Protein AF-A0A6A7CAL7-F1 (afdb_monomer_lite)

pLDDT: mean 84.88, std 16.55, range [44.56, 97.81]

Radius of gyration: 38.26 Å; chains: 1; bounding box: 77×51×91 Å

Foldseek 3Di:
DPPPVPVVVVVVVVVVVVPPDDDDPVVVVVVVVVVVVVVVVVVVVVVVVVVVVVVVVVVVVVVVVVVVVLVVVVVVLVVVLVVQLVQLQFDWDPDPPIDTHDDPDADPVNVVSSVVSNVVSVVVNVVVVVVSD

Structure (mmCIF, N/CA/C/O backbone):
data_AF-A0A6A7CAL7-F1
#
_entry.id   AF-A0A6A7CAL7-F1
#
loop_
_atom_site.group_PDB
_atom_site.id
_atom_site.type_symbol
_atom_site.label_atom_id
_atom_site.label_alt_id
_atom_site.label_comp_id
_atom_site.label_asym_id
_atom_site.label_entity_id
_atom_site.label_seq_id
_atom_site.pdbx_PDB_ins_code
_atom_site.Cartn_x
_atom_site.Cartn_y
_atom_site.Cartn_z
_atom_site.occupancy
_atom_site.B_iso_or_equiv
_atom_site.auth_seq_id
_atom_site.auth_comp_id
_atom_site.auth_asym_id
_atom_site.auth_atom_id
_atom_site.pdbx_PDB_model_num
ATOM 1 N N . GLU A 1 1 ? 46.330 -41.363 -31.210 1.00 55.12 1 GLU A N 1
ATOM 2 C CA . GLU A 1 1 ? 45.675 -40.045 -31.065 1.00 55.12 1 GLU A CA 1
ATOM 3 C C . GLU A 1 1 ? 46.706 -38.912 -30.862 1.00 55.12 1 GLU A C 1
ATOM 5 O O . GLU A 1 1 ? 46.854 -38.397 -29.768 1.00 55.12 1 GLU A O 1
ATOM 10 N N . LYS A 1 2 ? 47.509 -38.555 -31.883 1.00 54.88 2 LYS A N 1
ATOM 11 C CA . LYS A 1 2 ? 48.580 -37.527 -31.746 1.00 54.88 2 LYS A CA 1
ATOM 12 C C . LYS A 1 2 ? 48.931 -36.783 -33.053 1.00 54.88 2 LYS A C 1
ATOM 14 O O . LYS A 1 2 ? 50.042 -36.295 -33.218 1.00 54.88 2 LYS A O 1
ATOM 19 N N . ALA A 1 3 ? 47.997 -36.694 -34.009 1.00 56.88 3 ALA A N 1
ATOM 20 C CA . ALA A 1 3 ? 48.270 -36.131 -35.345 1.00 56.88 3 ALA A CA 1
ATOM 21 C C . ALA A 1 3 ? 47.280 -35.049 -35.826 1.00 56.88 3 ALA A C 1
ATOM 23 O O . ALA A 1 3 ? 47.391 -34.588 -36.959 1.00 56.88 3 ALA A O 1
ATOM 24 N N . ARG A 1 4 ? 46.331 -34.600 -34.989 1.00 56.75 4 ARG A N 1
ATOM 25 C CA . ARG A 1 4 ? 45.365 -33.545 -35.367 1.00 56.75 4 ARG A CA 1
ATOM 26 C C . ARG A 1 4 ? 45.814 -32.117 -35.014 1.00 56.75 4 ARG A C 1
ATOM 28 O O . ARG A 1 4 ? 45.375 -31.181 -35.666 1.00 56.75 4 ARG A O 1
ATOM 35 N N . GLY A 1 5 ? 46.763 -31.942 -34.089 1.00 57.78 5 GLY A N 1
ATOM 36 C CA . GLY A 1 5 ? 47.282 -30.616 -33.702 1.00 57.78 5 GLY A CA 1
ATOM 37 C C . GLY A 1 5 ? 48.294 -29.990 -34.675 1.00 57.78 5 GLY A C 1
ATOM 38 O O . GLY A 1 5 ? 48.577 -28.800 -34.595 1.00 57.78 5 GLY A O 1
ATOM 39 N N . ARG A 1 6 ? 48.841 -30.762 -35.624 1.00 56.84 6 ARG A N 1
ATOM 40 C CA . ARG A 1 6 ? 49.975 -30.323 -36.464 1.00 56.84 6 ARG A CA 1
ATOM 41 C C . ARG A 1 6 ? 49.571 -29.579 -37.744 1.00 56.84 6 ARG A C 1
ATOM 43 O O . ARG A 1 6 ? 50.411 -28.931 -38.357 1.00 56.84 6 ARG A O 1
ATOM 50 N N . ARG A 1 7 ? 48.294 -29.635 -38.145 1.00 58.44 7 ARG A N 1
ATOM 51 C CA . ARG A 1 7 ? 47.787 -28.955 -39.358 1.00 58.44 7 ARG A CA 1
ATOM 52 C C . ARG A 1 7 ? 47.299 -27.526 -39.122 1.00 58.44 7 ARG A C 1
ATOM 54 O O . ARG A 1 7 ? 47.262 -26.750 -40.069 1.00 58.44 7 ARG A O 1
ATOM 61 N N . ILE A 1 8 ? 46.983 -27.158 -37.882 1.00 62.09 8 ILE A N 1
ATOM 62 C CA . ILE A 1 8 ? 46.443 -25.826 -37.569 1.00 62.09 8 ILE A CA 1
ATOM 63 C C . ILE A 1 8 ? 47.570 -24.777 -37.573 1.00 62.09 8 ILE A C 1
ATOM 65 O O . ILE A 1 8 ? 47.429 -23.707 -38.158 1.00 62.09 8 ILE A O 1
ATOM 69 N N . PHE A 1 9 ? 48.749 -25.134 -37.051 1.00 58.47 9 PHE A N 1
ATOM 70 C CA . PHE A 1 9 ? 49.932 -24.264 -37.082 1.00 58.47 9 PHE A CA 1
ATOM 71 C C . PHE A 1 9 ? 50.604 -24.185 -38.461 1.00 58.47 9 PHE A C 1
ATOM 73 O O . PHE A 1 9 ? 51.148 -23.142 -38.815 1.00 58.47 9 PHE A O 1
ATOM 80 N N . GLY A 1 10 ? 50.519 -25.249 -39.270 1.00 58.81 10 GLY A N 1
ATOM 81 C CA . GLY A 1 10 ? 50.999 -25.233 -40.658 1.00 58.81 10 GLY A CA 1
ATOM 82 C C . GLY A 1 10 ? 50.181 -24.300 -41.555 1.00 58.81 10 GLY A C 1
ATOM 83 O O . GLY A 1 10 ? 50.751 -23.598 -42.386 1.00 58.81 10 GLY A O 1
ATOM 84 N N . ALA A 1 11 ? 48.862 -24.227 -41.337 1.00 61.44 11 ALA A N 1
ATOM 85 C CA . ALA A 1 11 ? 48.021 -23.241 -42.002 1.00 61.44 11 ALA A CA 1
ATOM 86 C C . ALA A 1 11 ? 48.403 -21.824 -41.554 1.00 61.44 11 ALA A C 1
ATOM 88 O O . ALA A 1 11 ? 48.676 -20.986 -42.399 1.00 61.44 11 ALA A O 1
ATOM 89 N N . MET A 1 12 ? 48.532 -21.552 -40.252 1.00 59.09 12 MET A N 1
ATOM 90 C CA . MET A 1 12 ? 48.834 -20.201 -39.754 1.00 59.09 12 MET A CA 1
ATOM 91 C C . MET A 1 12 ? 50.198 -19.653 -40.233 1.00 59.09 12 MET A C 1
ATOM 93 O O . MET A 1 12 ? 50.278 -18.487 -40.613 1.00 59.09 12 MET A O 1
ATOM 97 N N . LEU A 1 13 ? 51.237 -20.494 -40.326 1.00 57.31 13 LEU A N 1
ATOM 98 C CA . LEU A 1 13 ? 52.557 -20.111 -40.859 1.00 57.31 13 LEU A CA 1
ATOM 99 C C . LEU A 1 13 ? 52.608 -19.990 -42.395 1.00 57.31 13 LEU A C 1
ATOM 101 O O . LEU A 1 13 ? 53.461 -19.274 -42.918 1.00 57.31 13 LEU A O 1
ATOM 105 N N . GLY A 1 14 ? 51.684 -20.624 -43.127 1.00 56.25 14 GLY A N 1
ATOM 106 C CA . GLY A 1 14 ? 51.545 -20.452 -44.579 1.00 56.25 14 GLY A CA 1
ATOM 107 C C . GLY A 1 14 ? 51.080 -19.047 -44.985 1.00 56.25 14 GLY A C 1
ATOM 108 O O . GLY A 1 14 ? 51.453 -18.557 -46.047 1.00 56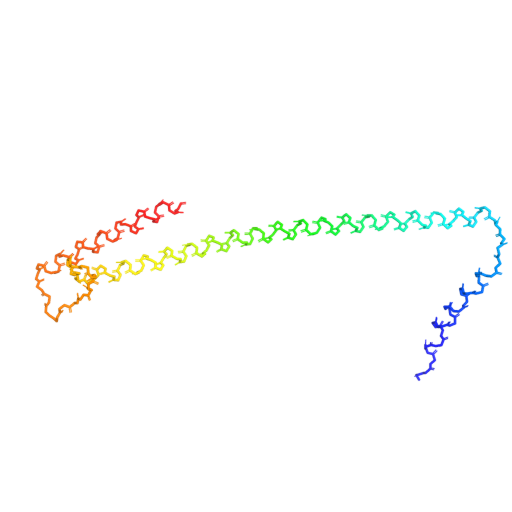.25 14 GLY A O 1
ATOM 109 N N . HIS A 1 15 ? 50.344 -18.357 -44.108 1.00 57.72 15 HIS A N 1
ATOM 110 C CA . HIS A 1 15 ? 49.881 -16.984 -44.345 1.00 57.72 15 HIS A CA 1
ATOM 111 C C . HIS A 1 15 ? 50.961 -15.918 -44.070 1.00 57.72 15 HIS A C 1
ATOM 113 O O . HIS A 1 15 ? 50.833 -14.795 -44.546 1.00 57.72 15 HIS A O 1
ATOM 119 N N . LEU A 1 16 ? 52.047 -16.261 -43.362 1.00 54.84 16 LEU A N 1
ATOM 120 C CA . LEU A 1 16 ? 53.176 -15.356 -43.077 1.00 54.84 16 LEU A CA 1
ATOM 121 C C . LEU A 1 16 ? 54.192 -15.264 -44.228 1.00 54.84 16 LEU A C 1
ATOM 123 O O . LEU A 1 16 ? 54.928 -14.289 -44.320 1.00 54.84 16 LEU A O 1
ATOM 127 N N . LYS A 1 17 ? 54.230 -16.237 -45.150 1.00 50.12 17 LYS A N 1
ATOM 128 C CA . LYS A 1 17 ? 55.060 -16.136 -46.369 1.00 50.12 17 LYS A CA 1
ATOM 129 C C . LYS A 1 17 ? 54.378 -15.398 -47.524 1.00 50.12 17 LYS A C 1
ATOM 131 O O . LYS A 1 17 ? 55.046 -15.051 -48.493 1.00 50.12 17 LYS A O 1
ATOM 136 N N . ALA A 1 18 ? 53.083 -15.105 -47.406 1.00 52.34 18 ALA A N 1
ATOM 137 C CA . ALA A 1 18 ? 52.381 -14.220 -48.332 1.00 52.34 18 ALA A CA 1
ATOM 138 C C . ALA A 1 18 ? 52.597 -12.725 -48.011 1.00 52.34 18 ALA A C 1
ATOM 140 O O . ALA A 1 18 ? 52.251 -11.878 -48.827 1.00 52.34 18 ALA A O 1
ATOM 141 N N . SER A 1 19 ? 53.191 -12.380 -46.859 1.00 48.84 19 SER A N 1
ATOM 142 C CA . SER A 1 19 ? 53.404 -10.988 -46.436 1.00 48.84 19 SER A CA 1
ATOM 143 C C . SER A 1 19 ? 54.789 -10.415 -46.766 1.00 48.84 19 SER A C 1
ATOM 145 O O . SER A 1 19 ? 55.093 -9.308 -46.336 1.00 48.84 19 SER A O 1
ATOM 147 N N . THR A 1 20 ? 55.644 -11.125 -47.514 1.00 47.22 20 THR A N 1
ATOM 148 C CA . THR A 1 20 ? 57.019 -10.667 -47.818 1.00 47.22 20 THR A CA 1
ATOM 149 C C . THR A 1 20 ? 57.296 -10.397 -49.300 1.00 47.22 20 THR A C 1
ATOM 151 O O . THR A 1 20 ? 58.451 -10.383 -49.707 1.00 47.22 20 THR A O 1
ATOM 154 N N . THR A 1 21 ? 56.275 -10.148 -50.125 1.00 44.56 21 THR A N 1
ATOM 155 C CA . THR A 1 21 ? 56.475 -9.597 -51.483 1.00 44.56 21 THR A CA 1
ATOM 156 C C . THR A 1 21 ? 55.447 -8.502 -51.789 1.00 44.56 21 THR A C 1
ATOM 158 O O . THR A 1 21 ? 54.260 -8.800 -51.909 1.00 44.56 21 THR A O 1
ATOM 161 N N . PRO A 1 22 ? 55.855 -7.226 -51.940 1.00 45.06 22 PRO A N 1
ATOM 162 C CA . PRO A 1 22 ? 54.977 -6.191 -52.457 1.00 45.06 22 PRO A CA 1
ATOM 163 C C . PRO A 1 22 ? 55.028 -6.227 -53.991 1.00 45.06 22 PRO A C 1
ATOM 165 O O . PRO A 1 22 ? 55.916 -5.649 -54.609 1.00 45.06 22 PRO A O 1
ATOM 168 N N . SER A 1 23 ? 54.075 -6.917 -54.621 1.00 47.38 23 SER A N 1
ATOM 169 C CA . SER A 1 23 ? 53.751 -6.713 -56.040 1.00 47.38 23 SER A CA 1
ATOM 170 C C . SER A 1 23 ? 52.298 -6.232 -56.138 1.00 47.38 23 SER A C 1
ATOM 172 O O . SER A 1 23 ? 51.387 -6.979 -55.764 1.00 47.38 23 SER A O 1
ATOM 174 N N . PRO A 1 24 ? 52.039 -4.982 -56.568 1.00 46.56 24 PRO A N 1
ATOM 175 C CA . PRO A 1 24 ? 50.707 -4.408 -56.545 1.00 46.56 24 PRO A CA 1
ATOM 176 C C . PRO A 1 24 ? 49.971 -4.791 -57.830 1.00 46.56 24 PRO A C 1
ATOM 178 O O . PRO A 1 24 ? 49.948 -4.032 -58.795 1.00 46.56 24 PRO A O 1
ATOM 181 N N . SER A 1 25 ? 49.319 -5.954 -57.858 1.00 52.53 25 SER A N 1
ATOM 182 C CA . SER A 1 25 ? 48.204 -6.105 -58.797 1.00 52.53 25 SER A CA 1
ATOM 183 C C . SER A 1 25 ? 47.027 -5.290 -58.248 1.00 52.53 25 SER A C 1
ATOM 185 O O . SER A 1 25 ? 46.584 -5.493 -57.115 1.00 52.53 25 SER A O 1
ATOM 187 N N . SER A 1 26 ? 46.524 -4.325 -59.023 1.00 53.53 26 SER A N 1
ATOM 188 C CA . SER A 1 26 ? 45.386 -3.474 -58.627 1.00 53.53 26 SER A CA 1
ATOM 189 C C . SER A 1 26 ? 44.144 -4.296 -58.240 1.00 53.53 26 SER A C 1
ATOM 191 O O . SER A 1 26 ? 43.367 -3.880 -57.383 1.00 53.53 26 SER A O 1
ATOM 193 N N . LEU A 1 27 ? 44.021 -5.505 -58.799 1.00 52.81 27 LEU A N 1
ATOM 194 C CA . LEU A 1 27 ? 43.003 -6.511 -58.489 1.00 52.81 27 LEU A CA 1
ATOM 195 C C . LEU A 1 27 ? 43.094 -7.049 -57.046 1.00 52.81 27 LEU A C 1
ATOM 197 O O . LEU A 1 27 ? 42.059 -7.236 -56.407 1.00 52.81 27 LEU A O 1
ATOM 201 N N . SER A 1 28 ? 44.303 -7.242 -56.503 1.00 63.53 28 SER A N 1
ATOM 202 C CA . SER A 1 28 ? 44.524 -7.689 -55.115 1.00 63.53 28 SER A CA 1
ATOM 203 C C . SER A 1 28 ? 44.168 -6.592 -54.104 1.00 63.53 28 SER A C 1
ATOM 205 O O . SER A 1 28 ? 43.436 -6.835 -53.144 1.00 63.53 28 SER A O 1
ATOM 207 N N . ASN A 1 29 ? 44.572 -5.348 -54.381 1.00 65.81 29 ASN A N 1
ATOM 208 C CA . ASN A 1 29 ? 44.192 -4.189 -53.567 1.00 65.81 29 ASN A CA 1
ATOM 209 C C . ASN A 1 29 ? 42.678 -3.935 -53.588 1.00 65.81 29 ASN A C 1
ATOM 211 O O . ASN A 1 29 ? 42.098 -3.588 -52.563 1.00 65.81 29 ASN A O 1
ATOM 215 N N . GLN A 1 30 ? 42.013 -4.143 -54.727 1.00 72.56 30 GLN A N 1
ATOM 216 C CA . GLN A 1 30 ? 40.559 -4.013 -54.819 1.00 72.56 30 GLN A CA 1
ATOM 217 C C . GLN A 1 30 ? 39.829 -5.122 -54.042 1.00 72.56 30 GLN A C 1
ATOM 219 O O . GLN A 1 30 ? 38.806 -4.858 -53.414 1.00 72.56 30 GLN A O 1
ATOM 224 N N . ALA A 1 31 ? 40.347 -6.355 -54.046 1.00 76.06 31 ALA A N 1
ATOM 225 C CA . ALA A 1 31 ? 39.793 -7.457 -53.258 1.00 76.06 31 ALA A CA 1
ATOM 226 C C . ALA A 1 31 ? 39.972 -7.248 -51.742 1.00 76.06 31 ALA A C 1
ATOM 228 O O . ALA A 1 31 ? 39.051 -7.534 -50.976 1.00 76.06 31 ALA A O 1
ATOM 229 N N . LEU A 1 32 ? 41.119 -6.708 -51.311 1.00 79.50 32 LEU A N 1
ATOM 230 C CA . LEU A 1 32 ? 41.366 -6.329 -49.915 1.00 79.50 32 LEU A CA 1
ATOM 231 C C . LEU A 1 32 ? 40.429 -5.202 -49.463 1.00 79.50 32 LEU A C 1
ATOM 233 O O . LEU A 1 32 ? 39.750 -5.368 -48.454 1.00 79.50 32 LEU A O 1
ATOM 237 N N . ARG A 1 33 ? 40.286 -4.136 -50.262 1.00 78.81 33 ARG A N 1
ATOM 238 C CA . ARG A 1 33 ? 39.347 -3.034 -49.983 1.00 78.81 33 ARG A CA 1
ATOM 239 C C . ARG A 1 33 ? 37.901 -3.511 -49.872 1.00 78.81 33 ARG A C 1
ATOM 241 O O . ARG A 1 33 ? 37.225 -3.187 -48.907 1.00 78.81 33 ARG A O 1
ATOM 248 N N . ARG A 1 34 ? 37.443 -4.374 -50.790 1.00 81.88 34 ARG A N 1
ATOM 249 C CA . ARG A 1 34 ? 36.104 -4.991 -50.699 1.00 81.88 34 ARG A CA 1
ATOM 250 C C . ARG A 1 34 ? 35.932 -5.815 -49.421 1.00 81.88 34 ARG A C 1
ATOM 252 O O . ARG A 1 34 ? 34.858 -5.818 -48.830 1.00 81.88 34 ARG A O 1
ATOM 259 N N . ARG A 1 35 ? 36.969 -6.536 -48.983 1.00 82.19 35 ARG A N 1
ATOM 260 C CA . ARG A 1 35 ? 36.926 -7.315 -47.737 1.00 82.19 35 ARG A CA 1
ATOM 261 C C . ARG A 1 35 ? 36.860 -6.406 -46.510 1.00 82.19 35 ARG A C 1
ATOM 263 O O . ARG A 1 35 ? 36.103 -6.713 -45.595 1.00 82.19 35 ARG A O 1
ATOM 270 N N . GLU A 1 36 ? 37.617 -5.315 -46.498 1.00 85.62 36 GLU A N 1
ATOM 271 C CA . GLU A 1 36 ? 37.575 -4.290 -45.450 1.00 85.62 36 GLU A CA 1
ATOM 272 C C . GLU A 1 36 ? 36.195 -3.626 -45.386 1.00 85.62 36 GLU A C 1
ATOM 274 O O . GLU A 1 36 ? 35.592 -3.599 -44.319 1.00 85.62 36 GLU A O 1
ATOM 279 N N . GLU A 1 37 ? 35.628 -3.223 -46.525 1.00 87.88 37 GLU A N 1
ATOM 280 C CA . GLU A 1 37 ? 34.268 -2.671 -46.620 1.00 87.88 37 GLU A CA 1
ATOM 281 C C . GLU A 1 37 ? 33.205 -3.643 -46.079 1.00 87.88 37 GLU A C 1
ATOM 283 O O . GLU A 1 37 ? 32.313 -3.244 -45.329 1.00 87.88 37 GLU A O 1
ATOM 288 N N . ILE A 1 38 ? 33.307 -4.939 -46.401 1.00 85.88 38 ILE A N 1
ATOM 289 C CA . ILE A 1 38 ? 32.405 -5.972 -45.864 1.00 85.88 38 ILE A CA 1
ATOM 290 C C . ILE A 1 38 ? 32.570 -6.117 -44.346 1.00 85.88 38 ILE A C 1
ATOM 292 O O . ILE A 1 38 ? 31.580 -6.305 -43.637 1.00 85.88 38 ILE A O 1
ATOM 296 N N . VAL A 1 39 ? 33.802 -6.059 -43.837 1.00 89.69 39 VAL A N 1
ATOM 297 C CA . VAL A 1 39 ? 34.085 -6.150 -42.399 1.00 89.69 39 VAL A CA 1
ATOM 298 C C . VAL A 1 39 ? 33.531 -4.935 -41.662 1.00 89.69 39 VAL A C 1
ATOM 300 O O . VAL A 1 39 ? 32.860 -5.118 -40.650 1.00 89.69 39 VAL A O 1
ATOM 303 N N . GLU A 1 40 ? 33.745 -3.725 -42.171 1.00 90.94 40 GLU A N 1
ATOM 304 C CA . GLU A 1 40 ? 33.206 -2.498 -41.578 1.00 90.94 40 GLU A CA 1
ATOM 305 C C . GLU A 1 40 ? 31.677 -2.479 -41.612 1.00 90.94 40 GLU A C 1
ATOM 307 O O . GLU A 1 40 ? 31.044 -2.191 -40.598 1.00 90.94 40 GLU A O 1
ATOM 312 N N . ARG A 1 41 ? 31.059 -2.917 -42.718 1.00 90.06 41 ARG A N 1
ATOM 313 C CA . ARG A 1 41 ? 29.599 -3.064 -42.795 1.00 90.06 41 ARG A CA 1
ATOM 314 C C . ARG A 1 41 ? 29.066 -4.051 -41.755 1.00 90.06 41 ARG A C 1
ATOM 316 O O . ARG A 1 41 ? 28.096 -3.744 -41.072 1.00 90.06 41 ARG A O 1
ATOM 323 N N . LYS A 1 42 ? 29.716 -5.209 -41.594 1.00 91.75 42 LYS A N 1
ATOM 324 C CA . LYS A 1 42 ? 29.340 -6.200 -40.572 1.00 91.75 42 LYS A CA 1
ATOM 325 C C . LYS A 1 42 ? 29.541 -5.678 -39.151 1.00 91.75 42 LYS A C 1
ATOM 327 O O . LYS A 1 42 ? 28.717 -5.959 -38.290 1.00 91.75 42 LYS A O 1
ATOM 332 N N . LYS A 1 43 ? 30.612 -4.924 -38.887 1.00 92.81 43 LYS A N 1
ATOM 333 C CA . LYS A 1 43 ? 30.835 -4.284 -37.581 1.00 92.81 43 LYS A CA 1
ATOM 334 C C . LYS A 1 43 ? 29.744 -3.260 -37.275 1.00 92.81 43 LYS A C 1
ATOM 336 O O . LYS A 1 43 ? 29.215 -3.278 -36.170 1.00 92.81 43 LYS A O 1
ATOM 341 N N . ALA A 1 44 ? 29.387 -2.417 -38.243 1.00 92.50 44 ALA A N 1
ATOM 342 C CA . ALA A 1 44 ? 28.318 -1.434 -38.092 1.00 92.50 44 ALA A CA 1
ATOM 343 C C . ALA A 1 44 ? 26.958 -2.104 -37.834 1.00 92.50 44 ALA A C 1
ATOM 345 O O . ALA A 1 44 ? 26.243 -1.703 -36.922 1.00 92.50 44 ALA A O 1
ATOM 346 N N . GLU A 1 45 ? 26.637 -3.172 -38.569 1.00 92.62 45 GLU A N 1
ATOM 347 C CA . GLU A 1 45 ? 25.416 -3.958 -38.358 1.00 92.62 45 GLU A CA 1
ATOM 348 C C . GLU A 1 45 ? 25.387 -4.612 -36.965 1.00 92.62 45 GLU A C 1
ATOM 350 O O . GLU A 1 45 ? 24.384 -4.531 -36.260 1.00 92.62 45 GLU A O 1
ATOM 355 N N . MET A 1 46 ? 26.506 -5.190 -36.516 1.00 91.56 46 MET A N 1
ATOM 356 C CA . MET A 1 46 ? 26.636 -5.752 -35.165 1.00 91.56 46 MET A CA 1
ATOM 357 C C . MET A 1 46 ? 26.492 -4.690 -34.067 1.00 91.56 46 MET A C 1
ATOM 359 O O . MET A 1 46 ? 25.897 -4.966 -33.026 1.00 91.56 46 MET A O 1
ATOM 363 N N . LEU A 1 47 ? 27.037 -3.487 -34.269 1.00 93.75 47 LEU A N 1
ATOM 364 C CA . LEU A 1 47 ? 26.889 -2.371 -33.332 1.00 93.75 47 LEU A CA 1
ATOM 365 C C . LEU A 1 47 ? 25.429 -1.926 -33.240 1.00 93.75 47 LEU A C 1
ATOM 367 O O . LEU A 1 47 ? 24.908 -1.850 -32.133 1.00 93.75 47 LEU A O 1
ATOM 371 N N . GLN A 1 48 ? 24.751 -1.745 -34.376 1.00 92.69 48 GLN A N 1
ATOM 372 C CA . GLN A 1 48 ? 23.326 -1.405 -34.404 1.00 92.69 48 GLN A CA 1
ATOM 373 C C . GLN A 1 48 ? 22.470 -2.468 -33.707 1.00 92.69 48 GLN A C 1
ATOM 375 O O . GLN A 1 48 ? 21.637 -2.132 -32.868 1.00 92.69 48 GLN A O 1
ATOM 380 N N . GLN A 1 49 ? 22.710 -3.754 -33.981 1.00 92.00 49 GLN A N 1
ATOM 381 C CA . GLN A 1 49 ? 21.998 -4.843 -33.304 1.00 92.00 49 GLN A CA 1
ATOM 382 C C . GLN A 1 49 ? 22.263 -4.850 -31.791 1.00 92.00 49 GLN A C 1
ATOM 384 O O . GLN A 1 49 ? 21.344 -5.080 -31.006 1.00 92.00 49 GLN A O 1
ATOM 389 N N . ASN A 1 50 ? 23.500 -4.590 -31.360 1.00 92.88 50 ASN A N 1
ATOM 390 C CA . ASN A 1 50 ? 23.837 -4.498 -29.939 1.00 92.88 50 ASN A CA 1
ATOM 391 C C . ASN A 1 50 ? 23.160 -3.299 -29.264 1.00 92.88 50 ASN A C 1
ATOM 393 O O . ASN A 1 50 ? 22.627 -3.448 -28.166 1.00 92.88 50 ASN A O 1
ATOM 397 N N . GLU A 1 51 ? 23.151 -2.129 -29.901 1.00 93.56 51 GLU A N 1
ATOM 398 C CA . GLU A 1 51 ? 22.465 -0.935 -29.401 1.00 93.56 51 GLU A CA 1
ATOM 399 C C . GLU A 1 51 ? 20.957 -1.164 -29.285 1.00 93.56 51 GLU A C 1
ATOM 401 O O . GLU A 1 51 ? 20.367 -0.853 -28.248 1.00 93.56 51 GLU A O 1
ATOM 406 N N . GLU A 1 52 ? 20.343 -1.791 -30.288 1.00 92.25 52 GLU A N 1
ATOM 407 C CA . GLU A 1 52 ? 18.928 -2.149 -30.256 1.00 92.25 52 GLU A CA 1
ATOM 408 C C . GLU A 1 52 ? 18.626 -3.146 -29.125 1.00 92.25 52 GLU A C 1
ATOM 410 O O . GLU A 1 52 ? 17.670 -2.971 -28.364 1.00 92.25 52 GLU A O 1
ATOM 415 N N . GLN A 1 53 ? 19.465 -4.172 -28.946 1.00 92.38 53 GLN A N 1
ATOM 416 C CA . GLN A 1 53 ? 19.324 -5.124 -27.842 1.00 92.38 53 GLN A CA 1
ATOM 417 C C . GLN A 1 53 ? 19.493 -4.459 -26.473 1.00 92.38 53 GLN A C 1
ATOM 419 O O . GLN A 1 53 ? 18.742 -4.769 -25.546 1.00 92.38 53 GLN A O 1
ATOM 424 N N . LEU A 1 54 ? 20.452 -3.542 -26.327 1.00 92.88 54 LEU A N 1
ATOM 425 C CA . LEU A 1 54 ? 20.645 -2.769 -25.101 1.00 92.88 54 LEU A CA 1
ATOM 426 C C . LEU A 1 54 ? 19.440 -1.868 -24.822 1.00 92.88 54 LEU A C 1
ATOM 428 O O . LEU A 1 54 ? 18.982 -1.818 -23.681 1.00 92.88 54 LEU A O 1
ATOM 432 N N . GLY A 1 55 ? 18.895 -1.208 -25.846 1.00 91.19 55 GLY A N 1
ATOM 433 C CA . GLY A 1 55 ? 17.667 -0.419 -25.748 1.00 91.19 55 GLY A CA 1
ATOM 434 C C . GLY A 1 55 ? 16.488 -1.262 -25.264 1.00 91.19 55 GLY A C 1
ATOM 435 O O . GLY A 1 55 ? 15.845 -0.915 -24.275 1.00 91.19 55 GLY A O 1
ATOM 436 N N . ARG A 1 56 ? 16.272 -2.434 -25.874 1.00 91.62 56 ARG A N 1
ATOM 437 C CA . ARG A 1 56 ? 15.227 -3.385 -25.456 1.00 91.62 56 ARG A CA 1
ATOM 438 C C . ARG A 1 56 ? 15.420 -3.871 -24.018 1.00 91.62 56 ARG A C 1
ATOM 440 O O . ARG A 1 56 ? 14.448 -3.972 -23.280 1.00 91.62 56 ARG A O 1
ATOM 447 N N . ARG A 1 57 ? 16.655 -4.169 -23.596 1.00 92.25 57 ARG A N 1
ATOM 448 C CA . ARG A 1 57 ? 16.952 -4.581 -22.209 1.00 92.25 57 ARG A CA 1
ATOM 449 C C . ARG A 1 57 ? 16.667 -3.466 -21.207 1.00 92.25 57 ARG A C 1
ATOM 451 O O . ARG A 1 57 ? 16.106 -3.743 -20.154 1.00 92.25 57 ARG A O 1
ATOM 458 N N . LYS A 1 58 ? 17.027 -2.223 -21.536 1.00 93.19 58 LYS A N 1
ATOM 459 C CA . LYS A 1 58 ? 16.729 -1.056 -20.695 1.00 93.19 58 LYS A CA 1
ATOM 460 C C . LYS A 1 58 ? 15.226 -0.858 -20.538 1.00 93.19 58 LYS A C 1
ATOM 462 O O . LYS A 1 58 ? 14.776 -0.695 -19.414 1.00 93.19 58 LYS A O 1
ATOM 467 N N . LEU A 1 59 ? 14.468 -0.930 -21.634 1.00 92.88 59 LEU A N 1
ATOM 468 C CA . LEU A 1 59 ? 13.011 -0.801 -21.595 1.00 92.88 59 LEU A CA 1
ATOM 469 C C . LEU A 1 59 ? 12.383 -1.871 -20.690 1.00 92.88 59 LEU A C 1
ATOM 471 O O . LEU A 1 59 ? 11.665 -1.532 -19.758 1.00 92.88 59 LEU A O 1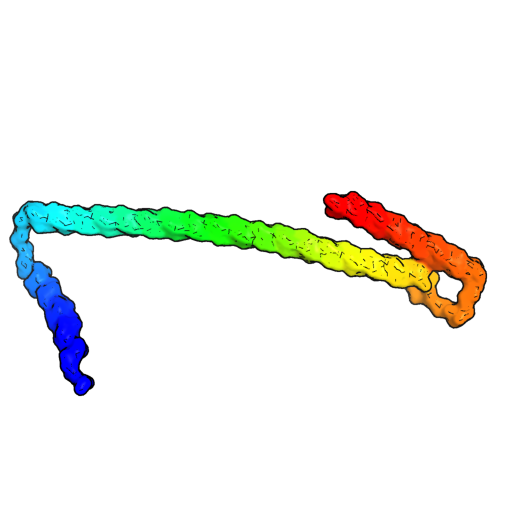
ATOM 475 N N . LYS A 1 60 ? 12.758 -3.143 -20.884 1.00 92.88 60 LYS A N 1
ATOM 476 C CA . LYS A 1 60 ? 12.297 -4.249 -20.031 1.00 92.88 60 LYS A CA 1
ATOM 477 C C . LYS A 1 60 ? 12.637 -4.040 -18.559 1.00 92.88 60 LYS A C 1
ATOM 479 O O . LYS A 1 60 ? 11.797 -4.259 -17.703 1.00 92.88 60 LYS A O 1
ATOM 484 N N . SER A 1 61 ? 13.854 -3.587 -18.261 1.00 93.81 61 SER A N 1
ATOM 485 C CA . SER A 1 61 ? 14.268 -3.320 -16.882 1.00 93.81 61 SER A CA 1
ATOM 486 C C . SER A 1 61 ? 13.462 -2.186 -16.239 1.00 93.81 61 SER A C 1
ATOM 488 O O . SER A 1 61 ? 13.186 -2.247 -15.042 1.00 93.81 61 SER A O 1
ATOM 490 N N . LEU A 1 62 ? 13.076 -1.164 -17.008 1.00 94.62 62 LEU A N 1
ATOM 491 C CA . LEU A 1 62 ? 12.205 -0.094 -16.520 1.00 94.62 62 LEU A CA 1
ATOM 492 C C . LEU A 1 62 ? 10.791 -0.615 -16.245 1.00 94.62 62 LEU A C 1
ATOM 494 O O . LEU A 1 62 ? 10.278 -0.377 -15.157 1.00 94.62 62 LEU A O 1
ATOM 498 N N . GLU A 1 63 ? 10.216 -1.387 -17.169 1.00 94.38 63 GLU A N 1
ATOM 499 C CA . GLU A 1 63 ? 8.906 -2.034 -16.993 1.00 94.38 63 GLU A CA 1
ATOM 500 C C . GLU A 1 63 ? 8.895 -2.968 -15.772 1.00 94.38 63 GLU A C 1
ATOM 502 O O . GLU A 1 63 ? 7.976 -2.941 -14.955 1.00 94.38 63 GLU A O 1
ATOM 507 N N . GLU A 1 64 ? 9.938 -3.784 -15.603 1.00 94.75 64 GLU A N 1
ATOM 508 C CA . GLU A 1 64 ? 10.116 -4.648 -14.433 1.00 94.75 64 GLU A CA 1
ATOM 509 C C . GLU A 1 64 ? 10.173 -3.828 -13.142 1.00 94.75 64 GLU A C 1
ATOM 511 O O . GLU A 1 64 ? 9.520 -4.185 -12.163 1.00 94.75 64 GLU A O 1
ATOM 516 N N . ARG A 1 65 ? 10.906 -2.709 -13.140 1.00 94.50 65 ARG A N 1
ATOM 517 C CA . ARG A 1 65 ? 11.011 -1.829 -11.974 1.00 94.50 65 ARG A CA 1
ATOM 518 C C . ARG A 1 65 ? 9.674 -1.187 -11.618 1.00 94.50 65 ARG A C 1
ATOM 520 O O 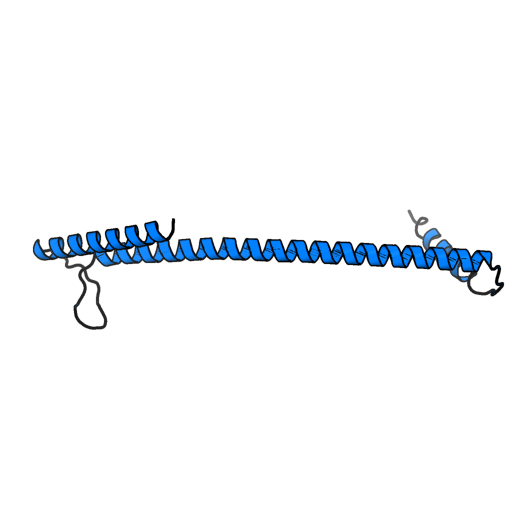. ARG A 1 65 ? 9.328 -1.160 -10.444 1.00 94.50 65 ARG A O 1
ATOM 527 N N 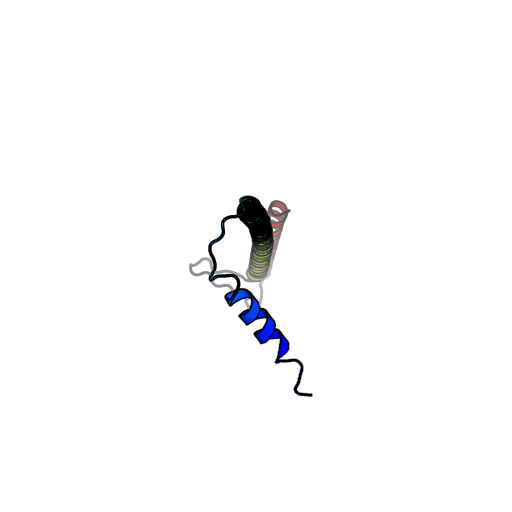. GLU A 1 66 ? 8.930 -0.691 -12.601 1.00 95.44 66 GLU A N 1
ATOM 528 C CA . GLU A 1 66 ? 7.603 -0.103 -12.383 1.00 95.44 66 GLU A CA 1
ATOM 529 C C . GLU A 1 66 ? 6.615 -1.136 -11.835 1.00 95.44 66 GLU A C 1
ATOM 531 O O . GLU A 1 66 ? 5.889 -0.864 -10.881 1.00 95.44 66 GLU A O 1
ATOM 536 N N . ASN A 1 67 ? 6.631 -2.354 -12.380 1.00 95.31 67 ASN A N 1
ATOM 537 C CA . ASN A 1 67 ? 5.798 -3.446 -11.884 1.00 95.31 67 ASN A CA 1
ATOM 538 C C . ASN A 1 67 ? 6.177 -3.863 -10.459 1.00 95.31 67 ASN A C 1
ATOM 540 O O . ASN A 1 67 ? 5.297 -4.138 -9.646 1.00 95.31 67 ASN A O 1
ATOM 544 N N . LEU A 1 68 ? 7.475 -3.915 -10.147 1.00 95.88 68 LEU A N 1
ATOM 545 C CA . LEU A 1 68 ? 7.950 -4.187 -8.792 1.00 95.88 68 LEU A CA 1
ATOM 546 C C . LEU A 1 68 ? 7.523 -3.085 -7.826 1.00 95.88 68 LEU A C 1
ATOM 548 O O . LEU A 1 68 ? 7.045 -3.401 -6.745 1.00 95.88 68 LEU A O 1
ATOM 552 N N . GLN A 1 69 ? 7.647 -1.819 -8.221 1.00 94.81 69 GLN A N 1
ATOM 553 C CA . GLN A 1 69 ? 7.238 -0.691 -7.393 1.00 94.81 69 GLN A CA 1
ATOM 554 C C . GLN A 1 69 ? 5.749 -0.769 -7.046 1.00 94.81 69 GLN A C 1
ATOM 556 O O . GLN A 1 69 ? 5.412 -0.748 -5.870 1.00 94.81 69 GLN A O 1
ATOM 561 N N . LYS A 1 70 ? 4.874 -0.989 -8.036 1.00 94.31 70 LYS A N 1
ATOM 562 C CA . LYS A 1 70 ? 3.430 -1.151 -7.795 1.00 94.31 70 LYS A CA 1
ATOM 563 C C . LYS A 1 70 ? 3.114 -2.275 -6.806 1.00 94.31 70 LYS A C 1
ATOM 565 O O . LYS A 1 70 ? 2.261 -2.105 -5.946 1.00 94.31 70 LYS A O 1
ATOM 570 N N . ARG A 1 71 ? 3.811 -3.414 -6.910 1.00 95.56 71 ARG A N 1
ATOM 571 C CA . ARG A 1 71 ? 3.635 -4.542 -5.978 1.00 95.56 71 ARG A CA 1
ATOM 572 C C . ARG A 1 71 ? 4.093 -4.198 -4.566 1.00 95.56 71 ARG A C 1
ATOM 574 O O . ARG A 1 71 ? 3.412 -4.548 -3.613 1.00 95.56 71 ARG A O 1
ATOM 581 N N . LEU A 1 72 ? 5.236 -3.527 -4.436 1.00 96.88 72 LEU A N 1
ATOM 582 C CA . LEU A 1 72 ? 5.747 -3.100 -3.135 1.00 96.88 72 LEU A CA 1
ATOM 583 C C . LEU A 1 72 ? 4.806 -2.089 -2.482 1.00 96.88 72 LEU A C 1
ATOM 585 O O . LEU A 1 72 ? 4.502 -2.220 -1.302 1.00 96.88 72 LEU A O 1
ATOM 589 N N . ASP A 1 73 ? 4.312 -1.124 -3.251 1.00 96.00 73 ASP A N 1
ATOM 590 C CA . ASP A 1 73 ? 3.366 -0.122 -2.768 1.00 96.00 73 ASP A CA 1
ATOM 591 C C . ASP A 1 73 ? 2.057 -0.790 -2.298 1.00 96.00 73 ASP A C 1
ATOM 593 O O . ASP A 1 73 ? 1.574 -0.500 -1.202 1.00 96.00 73 ASP A O 1
ATOM 597 N N . GLU A 1 74 ? 1.547 -1.775 -3.047 1.00 95.44 74 GLU A N 1
ATOM 598 C CA . GLU A 1 74 ? 0.390 -2.588 -2.651 1.00 95.44 74 GLU A CA 1
ATOM 599 C C . GLU A 1 74 ? 0.648 -3.390 -1.356 1.00 95.44 74 GLU A C 1
ATOM 601 O O . GLU A 1 74 ? -0.204 -3.452 -0.466 1.00 95.44 74 GLU A O 1
ATOM 606 N N . GLU A 1 75 ? 1.824 -4.007 -1.211 1.00 96.38 75 GLU A N 1
ATOM 607 C CA . GLU A 1 75 ? 2.207 -4.757 -0.006 1.00 96.38 75 GLU A CA 1
ATOM 608 C C . GLU A 1 75 ? 2.352 -3.855 1.226 1.00 96.38 75 GLU A C 1
ATOM 610 O O . GLU A 1 75 ? 1.924 -4.228 2.327 1.00 96.38 75 GLU A O 1
ATOM 615 N N . ILE A 1 76 ? 2.918 -2.660 1.050 1.00 96.81 76 ILE A N 1
ATOM 616 C CA . ILE A 1 76 ? 3.035 -1.642 2.098 1.00 96.81 76 ILE A CA 1
ATOM 617 C C . ILE A 1 76 ? 1.640 -1.179 2.519 1.00 96.81 76 ILE A C 1
ATOM 619 O O . ILE A 1 76 ? 1.347 -1.149 3.717 1.00 96.81 76 ILE A O 1
ATOM 623 N N . MET A 1 77 ? 0.762 -0.882 1.555 1.00 95.75 77 MET A N 1
ATOM 624 C CA . MET A 1 77 ? -0.621 -0.488 1.819 1.00 95.75 77 MET A CA 1
ATOM 625 C C . MET A 1 77 ? -1.348 -1.566 2.630 1.00 95.75 77 MET A C 1
ATOM 627 O O . MET A 1 77 ? -1.862 -1.279 3.710 1.00 95.75 77 MET A O 1
ATOM 631 N N . LYS A 1 78 ? -1.299 -2.827 2.183 1.00 96.06 78 LYS A N 1
ATOM 632 C CA . LYS A 1 78 ? -1.911 -3.963 2.893 1.00 96.06 78 LYS A CA 1
ATOM 633 C C . LYS A 1 78 ? -1.349 -4.151 4.300 1.00 96.06 78 LYS A C 1
ATOM 635 O O . LYS A 1 78 ? -2.097 -4.486 5.216 1.00 96.06 78 LYS A O 1
ATOM 640 N N . SER A 1 79 ? -0.045 -3.965 4.487 1.00 97.62 79 SER A N 1
ATOM 641 C CA . SER A 1 79 ? 0.587 -4.078 5.808 1.00 97.62 79 SER A CA 1
ATOM 642 C C . SER A 1 79 ? 0.107 -2.974 6.749 1.00 97.62 79 SER A C 1
ATOM 644 O O . SER A 1 79 ? -0.257 -3.258 7.888 1.00 97.62 79 SER A O 1
ATOM 646 N N . ARG A 1 80 ? 0.010 -1.736 6.251 1.00 96.69 80 ARG A N 1
ATOM 647 C CA . ARG A 1 80 ? -0.549 -0.605 6.998 1.00 96.69 80 ARG A CA 1
ATOM 648 C C . ARG A 1 80 ? -2.024 -0.822 7.343 1.00 96.69 80 ARG A C 1
ATOM 650 O O . ARG A 1 80 ? -2.422 -0.530 8.463 1.00 96.69 80 ARG A O 1
ATOM 657 N N . HIS A 1 81 ? -2.823 -1.359 6.419 1.00 97.44 81 HIS A N 1
ATOM 658 C CA . HIS A 1 81 ? -4.233 -1.697 6.662 1.00 97.44 81 HIS A CA 1
ATOM 659 C C . HIS A 1 81 ? -4.390 -2.734 7.768 1.00 97.44 81 HIS A C 1
ATOM 661 O O . HIS A 1 81 ? -5.195 -2.545 8.674 1.00 97.44 81 HIS A O 1
ATOM 667 N N . LYS A 1 82 ? -3.584 -3.800 7.734 1.00 97.25 82 LYS A N 1
ATOM 668 C CA . LYS A 1 82 ? -3.569 -4.811 8.799 1.00 97.25 82 LYS A CA 1
ATOM 669 C C . LYS A 1 82 ? -3.204 -4.199 10.144 1.00 97.25 82 LYS A C 1
ATOM 671 O O . LYS A 1 82 ? -3.935 -4.407 11.103 1.00 97.25 82 LYS A O 1
ATOM 676 N N . GLN A 1 83 ? -2.136 -3.403 10.191 1.00 96.50 83 GLN A N 1
ATOM 677 C CA . GLN A 1 83 ? -1.725 -2.718 11.414 1.00 96.50 83 GLN 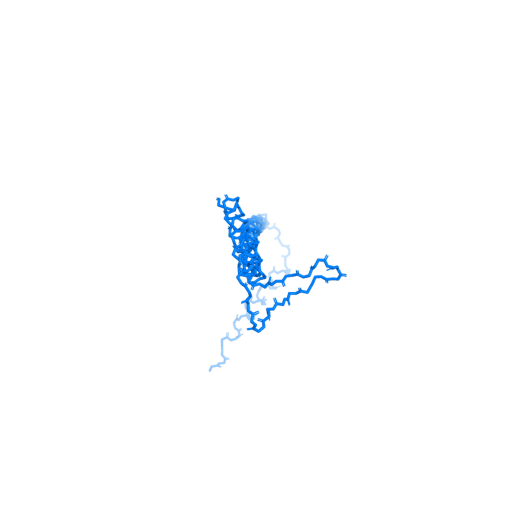A CA 1
ATOM 678 C C . GLN A 1 83 ? -2.840 -1.809 11.950 1.00 96.50 83 GLN A C 1
ATOM 680 O O . GLN A 1 83 ? -3.134 -1.845 13.137 1.00 96.50 83 GLN A O 1
ATOM 685 N N . LEU A 1 84 ? -3.498 -1.034 11.084 1.00 95.75 84 LEU A N 1
ATOM 686 C CA . LEU A 1 84 ? -4.585 -0.139 11.478 1.00 95.75 84 LEU A CA 1
ATOM 687 C C . LEU A 1 84 ? -5.777 -0.904 12.077 1.00 95.75 84 LEU A C 1
ATOM 689 O O . LEU A 1 84 ? -6.328 -0.483 13.093 1.00 95.75 84 LEU A O 1
ATOM 693 N N . LEU A 1 85 ? -6.165 -2.025 11.464 1.00 96.12 85 LEU A N 1
ATOM 694 C CA . LEU A 1 85 ? -7.245 -2.880 11.965 1.00 96.12 85 LEU A CA 1
ATOM 695 C C . LEU A 1 85 ? -6.857 -3.571 13.278 1.00 96.12 85 LEU A C 1
ATOM 697 O O . LEU A 1 85 ? -7.678 -3.678 14.185 1.00 96.12 85 LEU A O 1
ATOM 701 N N . GLU A 1 86 ? -5.608 -4.015 13.412 1.00 96.00 86 GLU A N 1
ATOM 702 C CA . GLU A 1 86 ? -5.092 -4.579 14.661 1.00 96.00 86 GLU A CA 1
ATOM 703 C C . GLU A 1 86 ? -5.101 -3.535 15.784 1.00 96.00 86 GLU A C 1
ATOM 705 O O . GLU A 1 86 ? -5.625 -3.812 16.860 1.00 96.00 86 GLU A O 1
ATOM 710 N N . GLU A 1 87 ? -4.608 -2.321 15.530 1.00 95.06 87 GLU A N 1
ATOM 711 C CA . GLU A 1 87 ? -4.592 -1.212 16.493 1.00 95.06 87 GLU A CA 1
ATOM 712 C C . GLU A 1 87 ? -6.001 -0.788 16.929 1.00 95.06 87 GLU A C 1
ATOM 714 O O . GLU A 1 87 ? -6.205 -0.481 18.103 1.00 95.06 87 GLU A O 1
ATOM 719 N N . ALA A 1 88 ? -6.986 -0.832 16.026 1.00 95.69 88 ALA A N 1
ATOM 720 C CA . ALA A 1 88 ? -8.380 -0.500 16.324 1.00 95.69 88 ALA A CA 1
ATOM 721 C C . ALA A 1 88 ? -9.048 -1.450 17.338 1.00 95.69 88 ALA A C 1
ATOM 723 O O . ALA A 1 88 ? -10.073 -1.105 17.916 1.00 95.69 88 ALA A O 1
ATOM 724 N N . ASN A 1 89 ? -8.467 -2.629 17.590 1.00 94.62 89 ASN A N 1
ATOM 725 C CA . ASN A 1 89 ? -8.951 -3.565 18.610 1.00 94.62 89 ASN A CA 1
ATOM 726 C C . ASN A 1 89 ? -8.488 -3.215 20.038 1.00 94.62 89 ASN A C 1
ATOM 728 O O . ASN A 1 89 ? -8.822 -3.935 20.986 1.00 94.62 89 ASN A O 1
ATOM 732 N N . PHE A 1 90 ? -7.684 -2.162 20.207 1.00 95.88 90 PHE A N 1
ATOM 733 C CA . PHE A 1 90 ? -7.114 -1.761 21.489 1.00 95.88 90 PHE A CA 1
ATOM 734 C C . PHE A 1 90 ? -7.541 -0.347 21.868 1.00 95.88 90 PHE A C 1
ATOM 736 O O . PHE A 1 90 ? -7.567 0.569 21.052 1.00 95.88 90 PHE A O 1
ATOM 743 N N . LEU A 1 91 ? -7.775 -0.134 23.161 1.00 95.44 91 LEU A N 1
ATOM 744 C CA . LEU A 1 91 ? -7.971 1.209 23.689 1.00 95.44 91 LEU A CA 1
ATOM 745 C C . LEU A 1 91 ? -6.649 1.978 23.642 1.00 95.44 91 LEU A C 1
ATOM 747 O O . LEU A 1 91 ? -5.578 1.413 23.871 1.00 95.44 91 LEU A O 1
ATOM 751 N N . GLN A 1 92 ? -6.732 3.284 23.393 1.00 94.44 92 GLN A N 1
ATOM 752 C CA . GLN A 1 92 ? -5.571 4.169 23.306 1.00 94.44 92 GLN A CA 1
ATOM 753 C C . GLN A 1 92 ? -5.619 5.281 24.355 1.00 94.44 92 GLN A C 1
ATOM 755 O O . GLN A 1 92 ? -6.669 5.870 24.630 1.00 94.44 92 GLN A O 1
ATOM 760 N N . THR A 1 93 ? -4.461 5.620 24.920 1.00 94.12 93 THR A N 1
ATOM 761 C CA . THR A 1 93 ? -4.331 6.788 25.800 1.00 94.12 93 THR A CA 1
ATOM 762 C C . THR A 1 93 ? -4.411 8.097 25.012 1.00 94.12 93 THR A C 1
ATOM 764 O O . THR A 1 93 ? -3.983 8.186 23.864 1.00 94.12 93 THR A O 1
ATOM 767 N N . LYS A 1 94 ? -4.916 9.157 25.656 1.00 93.06 94 LYS A N 1
ATOM 768 C CA . LYS A 1 94 ? -4.969 10.514 25.074 1.00 93.06 94 LYS A CA 1
ATOM 769 C C . LYS A 1 94 ? -3.628 11.259 25.124 1.00 93.06 94 LYS A C 1
ATOM 771 O O . LYS A 1 94 ? -3.483 12.292 24.483 1.00 93.06 94 LYS A O 1
ATOM 776 N N . THR A 1 95 ? -2.682 10.776 25.924 1.00 94.56 95 THR A N 1
ATOM 777 C CA . THR A 1 95 ? -1.346 11.360 26.093 1.00 94.56 95 THR A CA 1
ATOM 778 C C . THR A 1 95 ? -0.400 10.912 24.987 1.00 94.56 95 THR A C 1
ATOM 780 O O . THR A 1 95 ? -0.554 9.816 24.451 1.00 94.56 95 THR A O 1
ATOM 783 N N . GLU A 1 96 ? 0.612 11.727 24.699 1.00 93.81 96 GLU A N 1
ATOM 784 C CA . GLU A 1 96 ? 1.735 11.341 23.845 1.00 93.81 96 GLU A CA 1
ATOM 785 C C . GLU A 1 96 ? 2.919 10.889 24.719 1.00 93.81 96 GLU A C 1
ATOM 787 O O . GLU A 1 96 ? 3.278 11.607 25.657 1.00 93.81 96 GLU A O 1
ATOM 792 N N . PRO A 1 97 ? 3.529 9.718 24.455 1.00 93.75 97 PRO A N 1
ATOM 793 C CA . PRO A 1 97 ? 3.196 8.745 23.409 1.00 93.75 97 PRO A CA 1
ATOM 794 C C . PRO A 1 97 ? 1.896 7.971 23.695 1.00 93.75 97 PRO A C 1
ATOM 796 O O . PRO A 1 97 ? 1.548 7.724 24.852 1.00 93.75 97 PRO A O 1
ATOM 799 N N . ARG A 1 98 ? 1.195 7.568 22.626 1.00 93.31 98 ARG A N 1
ATOM 800 C CA . ARG A 1 98 ? -0.023 6.754 22.736 1.00 93.31 98 ARG A CA 1
ATOM 801 C C . ARG A 1 98 ? 0.336 5.333 23.149 1.00 93.31 98 ARG A C 1
ATOM 803 O O . ARG A 1 98 ? 1.210 4.714 22.547 1.00 93.31 98 ARG A O 1
ATOM 810 N N . LEU A 1 99 ? -0.359 4.823 24.156 1.00 94.69 99 LEU A N 1
ATOM 811 C CA . LEU A 1 99 ? -0.259 3.439 24.594 1.00 94.69 99 LEU A CA 1
ATOM 812 C C . LEU A 1 99 ? -1.524 2.702 24.180 1.00 94.69 99 LEU A C 1
ATOM 814 O O . LEU A 1 99 ? -2.623 3.142 24.519 1.00 94.69 99 LEU A O 1
ATOM 818 N N . PHE A 1 100 ? -1.343 1.582 23.488 1.00 94.81 100 PHE A N 1
ATOM 819 C CA . PHE A 1 100 ? -2.408 0.643 23.164 1.00 94.81 100 PHE A CA 1
ATOM 820 C C . PHE A 1 100 ? -2.517 -0.389 24.279 1.00 94.81 100 PHE A C 1
ATOM 822 O O . PHE A 1 100 ? -1.518 -0.989 24.683 1.00 94.81 100 PHE A O 1
ATOM 829 N N . TYR A 1 101 ? -3.720 -0.580 24.804 1.00 95.12 101 TYR A N 1
ATOM 830 C CA . TYR A 1 101 ? -3.963 -1.520 25.886 1.00 95.12 101 TYR A CA 1
ATOM 831 C C . TYR A 1 101 ? -5.319 -2.199 25.735 1.00 95.12 101 TYR A C 1
ATOM 833 O O . TYR A 1 101 ? -6.262 -1.660 25.158 1.00 95.12 101 TYR A O 1
ATOM 841 N N . ARG A 1 102 ? -5.413 -3.403 26.295 1.00 94.75 102 ARG A N 1
ATOM 842 C CA . ARG A 1 102 ? -6.670 -4.124 26.448 1.00 94.75 102 ARG A CA 1
ATOM 843 C C . ARG A 1 102 ? -6.833 -4.493 27.920 1.00 94.75 102 ARG A C 1
ATOM 845 O O . ARG A 1 102 ? -6.004 -5.244 28.437 1.00 94.75 102 ARG A O 1
ATOM 852 N N . PRO A 1 103 ? -7.835 -3.936 28.616 1.00 93.75 103 PRO A N 1
ATOM 853 C CA . PRO A 1 103 ? -8.148 -4.336 29.981 1.00 93.75 103 PRO A CA 1
ATOM 854 C C . PRO A 1 103 ? -8.500 -5.824 30.060 1.00 93.75 103 PRO A C 1
ATOM 856 O O . PRO A 1 103 ? -8.976 -6.410 29.089 1.00 93.75 103 PRO A O 1
ATOM 859 N N . TRP A 1 104 ? -8.290 -6.428 31.231 1.00 92.38 104 TRP A N 1
ATOM 860 C CA . TRP A 1 104 ? -8.735 -7.801 31.494 1.00 92.38 104 TRP A CA 1
ATOM 861 C C . TRP A 1 104 ? -10.262 -7.929 31.424 1.00 92.38 104 TRP A C 1
ATOM 863 O O . TRP A 1 104 ? -10.784 -8.907 30.900 1.00 92.38 104 TRP A O 1
ATOM 873 N N . GLU A 1 105 ? -10.964 -6.929 31.954 1.00 94.44 105 GLU A N 1
ATOM 874 C CA . GLU A 1 105 ? -12.417 -6.826 31.923 1.00 94.44 105 GLU A CA 1
ATOM 875 C C . GLU A 1 105 ? -12.787 -5.602 31.085 1.00 94.44 105 GLU A C 1
ATOM 877 O O . GLU A 1 105 ? -12.445 -4.471 31.441 1.00 94.44 105 GLU A O 1
ATOM 882 N N . LEU A 1 106 ? -13.421 -5.853 29.941 1.00 93.94 106 LEU A N 1
ATOM 883 C CA . LEU A 1 106 ? -13.967 -4.825 29.064 1.00 93.94 106 LEU A CA 1
ATOM 884 C C . LEU A 1 106 ? -15.327 -4.400 29.607 1.00 93.94 106 LEU A C 1
ATOM 886 O O . LEU A 1 106 ? -16.165 -5.238 29.927 1.00 93.94 106 LEU A O 1
ATOM 890 N N . ARG A 1 107 ? -15.515 -3.091 29.756 1.00 95.56 107 ARG A N 1
ATOM 891 C CA . ARG A 1 107 ? -16.816 -2.512 30.094 1.00 95.56 107 ARG A CA 1
ATOM 892 C C . ARG A 1 107 ? -17.584 -2.268 28.803 1.00 95.56 107 ARG A C 1
ATOM 894 O O . ARG A 1 107 ? -16.956 -1.959 27.797 1.00 95.56 107 ARG A O 1
ATOM 901 N N . ASP A 1 108 ? -18.910 -2.249 28.865 1.00 95.69 108 ASP A N 1
ATOM 902 C CA . ASP A 1 108 ? -19.766 -1.960 27.702 1.00 95.69 108 ASP A CA 1
ATOM 903 C C . ASP A 1 108 ? -19.340 -0.668 26.974 1.00 95.69 108 ASP A C 1
ATOM 905 O O . ASP A 1 108 ? -19.204 -0.631 25.757 1.00 95.69 108 ASP A O 1
ATOM 909 N N . CYS A 1 109 ? -18.996 0.382 27.730 1.00 93.69 109 CYS A N 1
ATOM 910 C CA . CYS A 1 109 ? -18.510 1.637 27.154 1.00 93.69 109 CYS A CA 1
ATOM 911 C C . CYS A 1 109 ? -17.161 1.514 26.430 1.00 93.69 109 CYS A C 1
ATOM 913 O O . CYS A 1 109 ? -16.888 2.278 25.510 1.00 93.69 109 CYS A O 1
ATOM 915 N N . ASP A 1 110 ? -16.293 0.604 26.872 1.00 94.69 110 ASP A N 1
ATOM 916 C CA . ASP A 1 110 ? -15.012 0.342 26.222 1.00 94.69 110 ASP A CA 1
ATOM 917 C C . ASP A 1 110 ? -15.215 -0.476 24.936 1.00 94.69 110 ASP A C 1
ATOM 919 O O . ASP A 1 110 ? -14.512 -0.249 23.952 1.00 94.69 110 ASP A O 1
ATOM 923 N N . GLU A 1 111 ? -16.190 -1.388 24.927 1.00 94.94 111 GLU A N 1
ATOM 924 C CA . GLU A 1 111 ? -16.593 -2.149 23.739 1.00 94.94 111 GLU A CA 1
ATOM 925 C C . GLU A 1 111 ? -17.170 -1.227 22.662 1.00 94.94 111 GLU A C 1
ATOM 927 O O . GLU A 1 111 ? -16.699 -1.271 21.527 1.00 94.94 111 GLU A O 1
ATOM 932 N N . ASP A 1 112 ? -18.070 -0.310 23.032 1.00 96.31 112 ASP A N 1
ATOM 933 C CA . ASP A 1 112 ? -18.615 0.708 22.123 1.00 96.31 112 ASP A CA 1
ATOM 934 C C . ASP A 1 112 ? -17.498 1.534 21.456 1.00 96.31 112 ASP A C 1
ATOM 936 O O . ASP A 1 112 ? -17.539 1.834 20.259 1.00 96.31 112 ASP A O 1
ATOM 940 N N . ILE A 1 113 ? -16.465 1.893 22.229 1.00 95.69 113 ILE A N 1
ATOM 941 C CA . ILE A 1 113 ? -15.308 2.642 21.725 1.00 95.69 113 ILE A CA 1
ATOM 942 C C . ILE A 1 113 ? -14.511 1.805 20.721 1.00 95.69 113 ILE A C 1
ATOM 944 O O . ILE A 1 113 ? -14.095 2.335 19.689 1.00 95.69 113 ILE A O 1
ATOM 948 N N . ILE A 1 114 ? -14.265 0.529 21.018 1.00 96.12 114 ILE A N 1
ATOM 949 C CA . ILE A 1 114 ? -13.534 -0.372 20.119 1.00 96.12 114 ILE A CA 1
ATOM 950 C C . ILE A 1 114 ? -14.332 -0.595 18.831 1.00 96.12 114 ILE A C 1
ATOM 952 O O . ILE A 1 114 ? -13.768 -0.503 17.744 1.00 96.12 114 ILE A O 1
ATOM 956 N N . GLU A 1 115 ? -15.645 -0.806 18.915 1.00 96.56 115 GLU A N 1
ATOM 957 C CA . GLU A 1 115 ? -16.494 -0.950 17.730 1.00 96.56 115 GLU A CA 1
ATOM 958 C C . GLU A 1 115 ? -16.466 0.297 16.842 1.00 96.56 115 GLU A C 1
ATOM 960 O O . GLU A 1 115 ? -16.369 0.192 15.617 1.00 96.56 115 GLU A O 1
ATOM 965 N N . GLU A 1 116 ? -16.516 1.490 17.437 1.00 96.56 116 GLU A N 1
ATOM 966 C CA . GLU A 1 116 ? -16.404 2.736 16.681 1.00 96.56 116 GLU A CA 1
ATOM 967 C C . GLU A 1 116 ? -15.018 2.884 16.029 1.00 96.56 116 GLU A C 1
ATOM 969 O O . GLU A 1 116 ? -14.909 3.345 14.888 1.00 96.56 116 GLU A O 1
ATOM 974 N N . GLN A 1 117 ? -13.949 2.473 16.718 1.00 95.81 117 GLN A N 1
ATOM 975 C CA . GLN A 1 117 ? -12.593 2.471 16.164 1.00 95.81 117 GLN A CA 1
ATOM 976 C C . GLN A 1 117 ? -12.459 1.509 14.983 1.00 95.81 117 GLN A C 1
ATOM 978 O O . GLN A 1 117 ? -11.891 1.899 13.962 1.00 95.81 117 GLN A O 1
ATOM 983 N N . ILE A 1 118 ? -13.008 0.296 15.097 1.00 97.12 118 ILE A N 1
ATOM 984 C CA . ILE A 1 118 ? -13.007 -0.704 14.024 1.00 97.12 118 ILE A CA 1
ATOM 985 C C . ILE A 1 118 ? -13.754 -0.161 12.808 1.00 97.12 118 ILE A C 1
ATOM 987 O O . ILE A 1 118 ? -13.184 -0.150 11.721 1.00 97.12 118 ILE A O 1
ATOM 991 N N . LYS A 1 119 ? -14.964 0.387 12.984 1.00 97.81 119 LYS A N 1
ATOM 992 C CA . LYS A 1 119 ? -15.737 0.970 11.872 1.00 97.81 119 LYS A CA 1
ATOM 993 C C . LYS A 1 119 ? -14.965 2.067 11.146 1.00 97.81 119 LYS A C 1
ATOM 995 O O . LYS A 1 119 ? -14.859 2.038 9.927 1.00 97.81 119 LYS A O 1
ATOM 1000 N N . ARG A 1 120 ? -14.354 2.997 11.885 1.00 96.56 120 ARG A N 1
ATOM 1001 C CA . ARG A 1 120 ? -13.535 4.068 11.289 1.00 96.56 120 ARG A CA 1
ATOM 1002 C C . ARG A 1 120 ? -12.297 3.529 10.569 1.00 96.56 120 ARG A C 1
ATOM 1004 O O . ARG A 1 120 ? -11.873 4.102 9.566 1.00 96.56 120 ARG A O 1
ATOM 1011 N N . ALA A 1 121 ? -11.679 2.471 11.093 1.00 97.06 121 ALA A N 1
ATOM 1012 C CA . ALA A 1 121 ? -10.543 1.824 10.448 1.00 97.06 121 ALA A CA 1
ATOM 1013 C C . ALA A 1 121 ? -10.967 1.125 9.148 1.00 97.06 121 ALA A C 1
ATOM 1015 O O . ALA A 1 121 ? -10.300 1.300 8.132 1.00 97.06 121 ALA A O 1
ATOM 1016 N N . GLU A 1 122 ? -12.085 0.398 9.157 1.00 97.38 122 GLU A N 1
ATOM 1017 C CA . GLU A 1 122 ? -12.663 -0.250 7.975 1.00 97.38 122 GLU A CA 1
ATOM 1018 C C . GLU A 1 122 ? -13.072 0.764 6.905 1.00 97.38 122 GLU A C 1
ATOM 1020 O O . GLU A 1 122 ? -12.747 0.569 5.737 1.00 97.38 122 GLU A O 1
ATOM 1025 N N . GLU A 1 123 ? -13.711 1.872 7.294 1.00 97.75 123 GLU A N 1
ATOM 1026 C CA . GLU A 1 123 ? -14.042 2.979 6.390 1.00 97.75 123 GLU A CA 1
ATOM 1027 C C . GLU A 1 123 ? -12.783 3.536 5.723 1.00 97.75 123 GLU A C 1
ATOM 1029 O O . GLU A 1 123 ? -12.720 3.610 4.498 1.00 97.75 123 GLU A O 1
ATOM 1034 N N . ARG A 1 124 ? -11.734 3.833 6.503 1.00 96.62 124 ARG A N 1
ATOM 1035 C CA . ARG A 1 124 ? -10.460 4.322 5.957 1.00 96.62 124 ARG A CA 1
ATOM 1036 C C . ARG A 1 124 ? -9.804 3.311 5.017 1.00 96.62 124 ARG A C 1
ATOM 1038 O O . ARG A 1 124 ? -9.272 3.697 3.982 1.00 96.62 124 ARG A O 1
ATOM 1045 N N . VAL A 1 125 ? -9.807 2.028 5.375 1.00 96.50 125 VAL A N 1
ATOM 1046 C CA . VAL A 1 125 ? -9.273 0.961 4.516 1.00 96.50 125 VAL A CA 1
ATOM 1047 C C . VAL A 1 125 ? -10.069 0.879 3.213 1.00 96.50 125 VAL A C 1
ATOM 1049 O O . VAL A 1 125 ? -9.470 0.758 2.148 1.00 96.50 125 VAL A O 1
ATOM 1052 N N . GLY A 1 126 ? -11.397 0.988 3.285 1.00 96.44 126 GLY A N 1
ATOM 1053 C CA . GLY A 1 126 ? -12.282 1.002 2.124 1.00 96.44 126 GLY A CA 1
ATOM 1054 C C . GLY A 1 126 ? -12.043 2.200 1.205 1.00 96.44 126 GLY A C 1
ATOM 1055 O O . GLY A 1 126 ? -11.957 2.020 -0.006 1.00 96.44 126 GLY A O 1
ATOM 1056 N N . GLU A 1 127 ? -11.879 3.400 1.766 1.00 95.94 127 GLU A N 1
ATOM 1057 C CA . GLU A 1 127 ? -11.534 4.614 1.013 1.00 95.94 127 GLU A CA 1
ATOM 1058 C C . GLU A 1 127 ? -10.187 4.471 0.293 1.00 95.94 127 GLU A C 1
ATOM 1060 O O . GLU A 1 127 ? -10.098 4.727 -0.905 1.00 95.94 127 GLU A O 1
ATOM 1065 N N . GLU A 1 128 ? -9.152 4.005 0.998 1.00 94.44 128 GLU A N 1
ATOM 1066 C CA . GLU A 1 128 ? -7.820 3.825 0.411 1.00 94.44 128 GLU A CA 1
ATOM 1067 C C . GLU A 1 128 ? -7.794 2.713 -0.650 1.00 94.44 128 GLU A C 1
ATOM 1069 O O . GLU A 1 128 ? -7.076 2.832 -1.639 1.00 94.44 128 GLU A O 1
ATOM 1074 N N . LEU A 1 129 ? -8.583 1.644 -0.483 1.00 94.81 129 LEU A N 1
ATOM 1075 C CA . LEU A 1 129 ? -8.744 0.607 -1.508 1.00 94.81 129 LEU A CA 1
ATOM 1076 C C . LEU A 1 129 ? -9.461 1.143 -2.751 1.00 94.81 129 LEU A C 1
ATOM 1078 O O . LEU A 1 129 ? -9.046 0.829 -3.861 1.00 94.81 129 LEU A O 1
ATOM 1082 N N . ALA A 1 130 ? -10.498 1.962 -2.571 1.00 94.12 130 ALA A N 1
ATOM 1083 C CA . ALA A 1 130 ? -11.236 2.565 -3.677 1.00 94.12 130 ALA A CA 1
ATOM 1084 C C . ALA A 1 130 ? -10.410 3.606 -4.452 1.00 94.12 130 ALA A C 1
ATOM 1086 O O . ALA A 1 130 ? -10.648 3.805 -5.637 1.00 94.12 130 ALA A O 1
ATOM 1087 N N . GLU A 1 131 ? -9.458 4.279 -3.798 1.00 91.50 131 GLU A N 1
ATOM 1088 C CA . GLU A 1 131 ? -8.495 5.167 -4.466 1.00 91.50 131 GLU A CA 1
ATOM 1089 C C . GLU A 1 131 ? -7.380 4.388 -5.190 1.00 91.50 131 GLU A C 1
ATOM 1091 O O . GLU A 1 131 ? -6.788 4.898 -6.143 1.00 91.50 131 GLU A O 1
ATOM 1096 N N . TRP A 1 132 ? -7.078 3.165 -4.740 1.00 87.44 132 TRP A N 1
ATOM 1097 C CA . TRP A 1 132 ? -6.042 2.312 -5.325 1.00 87.44 132 TRP A CA 1
ATOM 1098 C C . TRP A 1 132 ? -6.496 1.549 -6.582 1.00 87.44 132 TRP A C 1
ATOM 1100 O O . TRP A 1 132 ? -5.663 1.290 -7.457 1.00 87.44 132 TRP A O 1
ATOM 1110 N N . GLU A 1 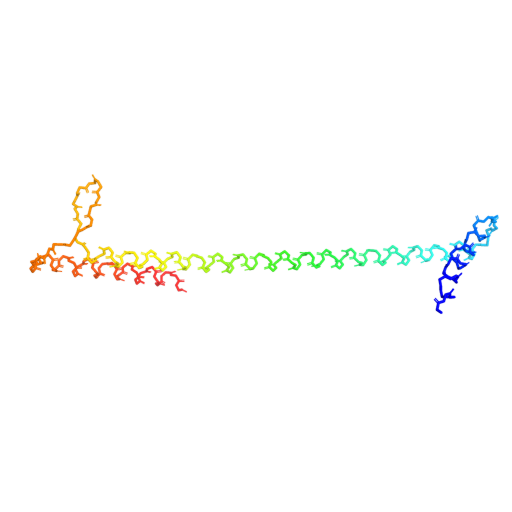133 ? -7.775 1.159 -6.657 1.00 75.88 133 GLU A N 1
ATOM 1111 C CA . GLU A 1 133 ? -8.396 0.529 -7.842 1.00 75.88 133 GLU A CA 1
ATOM 1112 C C . GLU A 1 133 ? -8.500 1.476 -9.051 1.00 75.88 133 GLU A C 1
ATOM 1114 O O . GLU A 1 133 ? -8.176 1.009 -10.173 1.00 75.88 133 GLU A O 1
#

InterPro domains:
  IPR006786 Pinin/SDK/MemA protein [PF04696] (1-119)
  IPR039853 Pinin [PTHR12707] (2-133)

Organism: NCBI:txid1314780

Secondary structure (DSSP, 8-state):
--SSTHHHHHHHHHTTSTTS-----HHHHHHHHHHHHHHHHHHHHHHHHHHHHHHHHHHHHHHHHHHHHHHHHHHHHHHHHHHHHHHTTSEE-SSSSP-EE--SS--HHHHHHHHHHHHHHHHHHHHHHHHH-

Sequence (133 aa):
EKARGRRIFGAMLGHLKASTTPSPSSLSNQALRRREEIVERKKAEMLQQNEEQLGRRKLKSLEERENLQKRLDEEIMKSRHKQLLEEANFLQTKTEPRLFYRPWELRDCDEDIIEEQIKRAEERVGEELAEWE